Protein AF-A0A7C5FMD1-F1 (afdb_monomer)

Secondary structure (DSSP, 8-state):
-PPPPHHHHHHT--TTS-SS--SHHHHHHHHHHHHTT-GGGHHHHHHHHHHS-HHHHHHHHHHHHHS--S-HHHHHHHHHHHTTTTT--------------------------

Sequence (113 aa):
MTMQSVKDILKNFDPLKDKYISREFQAYGVYLAEKLNDMKHKSLYIKLAKNLPRPILEETLRYVIDSNAKRKGALFMWRLKELKVLSNSKCKTLNANGKTSTNSASPAKSSRI

Radius of gyration: 22.07 Å; Cα contacts (8 Å, |Δi|>4): 64; chains: 1; bounding box: 54×57×50 Å

pLDDT: mean 77.78, std 21.6, range [25.86, 96.44]

Mean predicted aligned error: 13.12 Å

Foldseek 3Di:
DDDDDPVRVVVPDDVVDDPQPPDPLLVVLCVLCVLQVNNVVSVVSSVCSVQDDPVQLVVLSVVLSPDPDPRSVVSSVVVCVVVVVVVDPDDPDPDPDDDDDDDDDDDDDDDDD

Solvent-accessible su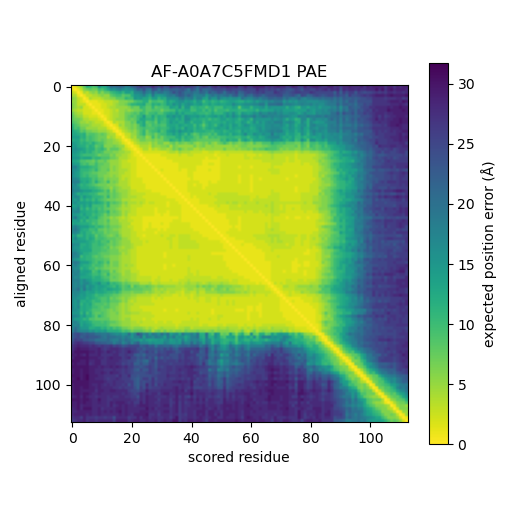rface area (backbone atoms only — not comparable to full-atom values): 7356 Å² total; per-residue (Å²): 136,84,84,80,53,73,70,62,56,56,74,73,61,51,94,89,56,58,94,84,49,87,46,70,38,45,50,50,5,45,51,51,13,57,76,39,72,34,64,92,49,24,71,57,37,24,51,46,42,68,76,45,64,64,69,64,55,50,54,45,46,52,57,42,68,78,42,92,58,93,54,33,52,60,50,40,55,49,52,46,49,72,71,44,69,77,73,60,92,72,80,76,82,79,80,90,72,93,82,90,84,86,88,84,82,90,81,92,88,76,91,78,134

Structure (mmCIF, N/CA/C/O backbone):
data_AF-A0A7C5FMD1-F1
#
_entry.id   AF-A0A7C5FMD1-F1
#
loop_
_atom_site.group_PDB
_atom_site.id
_atom_site.type_symbol
_atom_site.label_atom_id
_atom_site.label_alt_id
_atom_site.label_comp_id
_atom_site.label_asym_id
_atom_site.label_entity_id
_atom_site.label_seq_id
_atom_site.pdbx_PDB_ins_code
_atom_site.Cartn_x
_atom_site.Cartn_y
_atom_site.Cartn_z
_atom_site.occupancy
_atom_site.B_iso_or_equiv
_atom_site.auth_seq_id
_atom_site.auth_comp_id
_atom_site.auth_asym_id
_atom_site.auth_atom_id
_atom_site.pdbx_PDB_model_num
ATOM 1 N N . MET A 1 1 ? -14.345 18.347 29.104 1.00 55.62 1 MET A N 1
ATOM 2 C CA . MET A 1 1 ? -13.943 17.109 28.399 1.00 55.62 1 MET A CA 1
ATOM 3 C C . MET A 1 1 ? -13.984 15.972 29.402 1.00 55.62 1 MET A C 1
ATOM 5 O O . MET A 1 1 ? -13.171 15.962 30.313 1.00 55.62 1 MET A O 1
ATOM 9 N N . THR A 1 2 ? -14.978 15.090 29.314 1.00 68.56 2 THR A N 1
ATOM 10 C CA . THR A 1 2 ? -15.099 13.928 30.202 1.00 68.56 2 THR A CA 1
ATOM 11 C C . THR A 1 2 ? -14.157 12.824 29.726 1.00 68.56 2 THR A C 1
ATOM 13 O O . THR A 1 2 ? -14.158 12.460 28.551 1.00 68.56 2 THR A O 1
ATOM 16 N N . MET A 1 3 ? -13.314 12.322 30.630 1.00 80.06 3 MET A N 1
ATOM 17 C CA . MET A 1 3 ? -12.494 11.138 30.376 1.00 80.06 3 MET A CA 1
ATOM 18 C C . MET A 1 3 ? -13.413 9.927 30.243 1.00 80.06 3 MET A C 1
ATOM 20 O O . MET A 1 3 ? -14.226 9.668 31.128 1.00 80.06 3 MET A O 1
ATOM 24 N N . GLN A 1 4 ? -13.308 9.207 29.129 1.00 81.00 4 GLN A N 1
ATOM 25 C CA . GLN A 1 4 ? -14.051 7.963 28.953 1.00 81.00 4 GLN A CA 1
ATOM 26 C C . GLN A 1 4 ? -13.353 6.824 29.692 1.00 81.00 4 GLN A C 1
ATOM 28 O O . GLN A 1 4 ? -12.123 6.749 29.700 1.00 81.00 4 GLN A O 1
ATOM 33 N N . SER A 1 5 ? -14.132 5.934 30.310 1.00 89.31 5 SER A N 1
ATOM 34 C CA . SER A 1 5 ? -13.577 4.758 30.975 1.00 89.31 5 SER A CA 1
ATOM 35 C C . SER A 1 5 ? -13.228 3.672 29.954 1.00 89.31 5 SER A C 1
ATOM 37 O O . SER A 1 5 ? -13.851 3.561 28.896 1.00 89.31 5 SER A O 1
ATOM 39 N N . VAL A 1 6 ? -12.263 2.810 30.288 1.00 83.81 6 VAL A N 1
ATOM 40 C CA . VAL A 1 6 ? -11.889 1.652 29.450 1.00 83.81 6 VAL A CA 1
ATOM 41 C C . VAL A 1 6 ? -13.101 0.754 29.161 1.00 83.81 6 VAL A C 1
ATOM 43 O O . VAL A 1 6 ? -13.244 0.232 28.058 1.00 83.81 6 VAL A O 1
ATOM 46 N N . LYS A 1 7 ? -14.030 0.636 30.120 1.00 87.06 7 LYS A N 1
ATOM 47 C CA . LYS A 1 7 ? -15.277 -0.128 29.976 1.00 87.06 7 LYS A CA 1
ATOM 48 C C . LYS A 1 7 ? -16.178 0.428 28.868 1.00 87.06 7 LYS A C 1
ATOM 50 O O . LYS A 1 7 ? -16.825 -0.349 28.171 1.00 87.06 7 LYS A O 1
ATOM 55 N N . ASP A 1 8 ? -16.208 1.745 28.689 1.00 86.69 8 ASP A N 1
ATOM 56 C CA . ASP A 1 8 ? -17.044 2.403 27.675 1.00 86.69 8 ASP A CA 1
ATOM 57 C C . ASP A 1 8 ? -16.446 2.282 26.270 1.00 86.69 8 ASP A C 1
ATOM 59 O O . ASP A 1 8 ? -17.176 2.146 25.287 1.00 86.69 8 ASP A O 1
ATOM 63 N N . ILE A 1 9 ? -15.114 2.240 26.178 1.00 82.31 9 ILE A N 1
ATOM 64 C CA . ILE A 1 9 ? -14.391 1.983 24.927 1.00 82.31 9 ILE A CA 1
ATOM 65 C C . ILE A 1 9 ? -14.660 0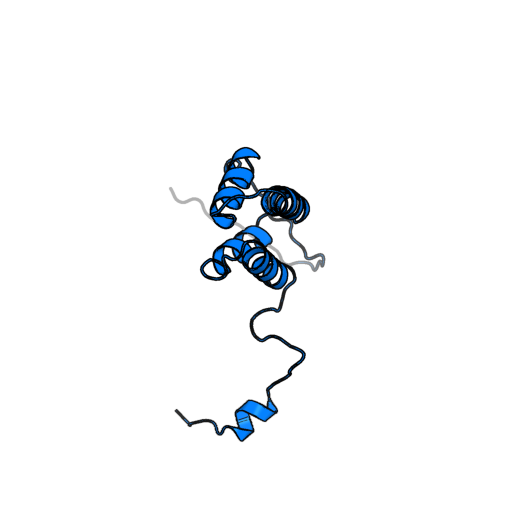.553 24.443 1.00 82.31 9 ILE A C 1
ATOM 67 O O . ILE A 1 9 ? -14.979 0.345 23.274 1.00 82.31 9 ILE A O 1
ATOM 71 N N . LEU A 1 10 ? -14.587 -0.428 25.346 1.00 84.94 10 LEU A N 1
ATOM 72 C CA . LEU A 1 10 ? -14.776 -1.840 25.003 1.00 84.94 10 LEU A CA 1
ATOM 73 C C . LEU A 1 10 ? -16.217 -2.178 24.596 1.00 84.94 10 LEU A C 1
ATOM 75 O O . LEU A 1 10 ? -16.411 -3.047 23.755 1.00 84.94 10 LEU A O 1
ATOM 79 N N . LYS A 1 11 ? -17.227 -1.471 25.119 1.00 85.44 11 LYS A N 1
ATOM 80 C CA . LYS A 1 11 ? -18.633 -1.668 24.710 1.00 85.44 11 LYS A CA 1
ATOM 81 C C . LYS A 1 11 ? -18.886 -1.391 23.228 1.00 85.44 11 LYS A C 1
ATOM 83 O O . LYS A 1 11 ? -19.781 -1.994 22.650 1.00 85.44 11 LYS A O 1
ATOM 88 N N . ASN A 1 12 ? -18.133 -0.466 22.639 1.00 79.00 12 ASN A N 1
ATOM 89 C CA . ASN A 1 12 ? -18.303 -0.047 21.247 1.00 79.00 12 ASN A CA 1
ATOM 90 C C . ASN A 1 12 ? -17.273 -0.693 20.306 1.00 79.00 12 ASN A C 1
ATOM 92 O O . ASN A 1 12 ? -17.235 -0.360 19.121 1.00 79.00 12 ASN A O 1
ATOM 96 N N . PHE A 1 13 ? -16.409 -1.571 20.824 1.00 79.75 13 PHE A N 1
ATOM 97 C CA . PHE A 1 13 ? -15.391 -2.247 20.033 1.00 79.75 13 PHE A CA 1
ATOM 98 C C . PHE A 1 13 ? -15.994 -3.468 19.333 1.00 79.75 13 PHE A C 1
ATOM 100 O O . PHE A 1 13 ? -16.371 -4.442 19.980 1.00 79.75 13 PHE A O 1
ATOM 107 N N . ASP A 1 14 ? -16.074 -3.410 18.006 1.00 80.25 14 ASP A N 1
ATOM 108 C CA . ASP A 1 14 ? -16.474 -4.535 17.164 1.00 80.25 14 ASP A CA 1
ATOM 109 C C . ASP A 1 14 ? -15.205 -5.149 16.541 1.00 80.25 14 ASP A C 1
ATOM 111 O O . ASP A 1 14 ? -14.592 -4.516 15.679 1.00 80.25 14 ASP A O 1
ATOM 115 N N . PRO A 1 15 ? -14.770 -6.352 16.961 1.00 77.25 15 PRO A N 1
ATOM 116 C CA . PRO A 1 15 ? -13.543 -6.971 16.459 1.00 77.25 15 PRO A CA 1
ATOM 117 C C . PRO A 1 15 ? -13.620 -7.345 14.973 1.00 77.25 15 PRO A C 1
ATOM 119 O O . PRO A 1 15 ? -12.588 -7.598 14.356 1.00 77.25 15 PRO A O 1
ATOM 122 N N . LEU A 1 16 ? -14.823 -7.388 14.392 1.00 74.25 16 LEU A N 1
ATOM 123 C CA . LEU A 1 16 ? -15.033 -7.714 12.983 1.00 74.25 16 LEU A CA 1
ATOM 124 C C . LEU A 1 16 ? -14.990 -6.476 12.083 1.00 74.25 16 LEU A C 1
ATOM 126 O O . LEU A 1 16 ? -14.833 -6.611 10.869 1.00 74.25 16 LEU A O 1
ATOM 130 N N . LYS A 1 17 ? -15.135 -5.272 12.648 1.00 73.38 17 LYS A N 1
ATOM 131 C CA . LYS A 1 17 ? -15.152 -4.020 11.889 1.00 73.38 17 LYS A CA 1
ATOM 132 C C . LYS A 1 17 ? -13.916 -3.202 12.190 1.00 73.38 17 LYS A C 1
ATOM 134 O O . LYS A 1 17 ? -13.758 -2.631 13.266 1.00 73.38 17 LYS A O 1
ATOM 139 N N . ASP A 1 18 ? -13.068 -3.068 11.181 1.00 75.06 18 ASP A N 1
ATOM 140 C CA . ASP A 1 18 ? -11.982 -2.108 11.250 1.00 75.06 18 ASP A CA 1
ATOM 141 C C . ASP A 1 18 ? -12.548 -0.680 11.158 1.00 75.06 18 ASP A C 1
ATOM 143 O O . ASP A 1 18 ? -13.309 -0.330 10.251 1.00 75.06 18 ASP A O 1
ATOM 147 N N . LYS A 1 19 ? -12.146 0.170 12.105 1.00 76.06 19 LYS A N 1
ATOM 148 C CA . LYS A 1 19 ? -12.521 1.585 12.161 1.00 76.06 19 LYS A CA 1
ATOM 149 C C . LYS A 1 19 ? -12.087 2.362 10.912 1.00 76.06 19 LYS A C 1
ATOM 151 O O . LYS A 1 19 ? -12.742 3.339 10.553 1.00 76.06 19 LYS A O 1
ATOM 156 N N . TYR A 1 20 ? -10.975 1.983 10.279 1.00 74.31 20 TYR A N 1
ATOM 157 C CA . TYR A 1 20 ? -10.362 2.749 9.188 1.00 74.31 20 TYR A CA 1
ATOM 158 C C . TYR A 1 20 ? -10.490 2.090 7.811 1.00 74.31 20 TYR A C 1
ATOM 160 O O . TYR A 1 20 ? -10.291 2.768 6.797 1.00 74.31 20 TYR A O 1
ATOM 168 N N . ILE A 1 21 ? -10.844 0.804 7.758 1.00 81.94 21 ILE A N 1
ATOM 169 C CA . ILE A 1 21 ? -11.060 0.057 6.515 1.00 81.94 21 ILE A CA 1
ATOM 170 C C . ILE A 1 21 ? -12.561 -0.170 6.342 1.00 81.94 21 ILE A C 1
ATOM 172 O O . ILE A 1 21 ? -13.124 -1.156 6.801 1.00 81.94 21 ILE A O 1
ATOM 176 N N . SER A 1 22 ? -13.222 0.768 5.664 1.00 86.19 22 SER A N 1
ATOM 177 C CA . SER A 1 22 ? -14.659 0.681 5.363 1.00 86.19 22 SER A CA 1
ATOM 178 C C . SER A 1 22 ? -14.940 0.377 3.891 1.00 86.19 22 SER A C 1
ATOM 180 O O . SER A 1 22 ? -16.083 0.129 3.518 1.00 86.19 22 SER A O 1
ATOM 182 N N . ARG A 1 23 ? -13.926 0.468 3.023 1.00 89.88 23 ARG A N 1
ATOM 183 C CA . ARG A 1 23 ? -14.050 0.323 1.569 1.00 89.88 23 ARG A CA 1
ATOM 184 C C . ARG A 1 23 ? -12.977 -0.609 1.018 1.00 89.88 23 ARG A C 1
ATOM 186 O O . ARG A 1 23 ? -11.825 -0.547 1.442 1.00 89.88 23 ARG A O 1
ATOM 193 N N . GLU A 1 24 ? -13.329 -1.350 -0.028 1.00 91.50 24 GLU A N 1
ATOM 194 C CA . GLU A 1 24 ? -12.444 -2.303 -0.719 1.00 91.50 24 GLU A CA 1
ATOM 195 C C . GLU A 1 24 ? -11.091 -1.705 -1.132 1.00 91.50 24 GLU A C 1
ATOM 197 O O . GLU A 1 24 ? -10.041 -2.303 -0.908 1.00 91.50 24 GLU A O 1
ATOM 202 N N . PHE A 1 25 ? -11.070 -0.484 -1.682 1.00 93.31 25 PHE A N 1
ATOM 203 C CA . PHE A 1 25 ? -9.808 0.147 -2.093 1.00 93.31 25 PHE A CA 1
ATOM 204 C C . PHE A 1 25 ? -8.897 0.510 -0.909 1.00 93.31 25 PHE A C 1
ATOM 206 O O . PHE A 1 25 ? -7.686 0.626 -1.087 1.00 93.31 25 PHE A O 1
ATOM 213 N N . GLN A 1 26 ? -9.450 0.702 0.296 1.00 94.12 26 GLN A N 1
ATOM 214 C CA . GLN A 1 26 ? -8.653 0.944 1.502 1.00 94.12 26 GLN A CA 1
ATOM 215 C C . GLN A 1 26 ? -7.970 -0.350 1.935 1.00 94.12 26 GLN A C 1
ATOM 217 O O . GLN A 1 26 ? -6.755 -0.348 2.120 1.00 94.12 26 GLN A O 1
ATOM 222 N N . ALA A 1 27 ? -8.730 -1.450 2.001 1.00 94.38 27 ALA A N 1
ATOM 223 C CA . ALA A 1 27 ? -8.200 -2.779 2.298 1.00 94.38 27 ALA A CA 1
ATOM 224 C C . ALA A 1 27 ? -7.114 -3.165 1.286 1.00 94.38 27 ALA A C 1
ATOM 226 O O . ALA A 1 27 ? -6.010 -3.560 1.656 1.00 94.38 27 ALA A O 1
ATOM 227 N N . TYR A 1 28 ? -7.388 -2.951 -0.003 1.00 95.88 28 TYR A N 1
ATOM 228 C CA . TYR A 1 28 ? -6.440 -3.262 -1.065 1.00 95.88 28 TYR A CA 1
ATOM 229 C C . TYR A 1 28 ? -5.185 -2.382 -1.031 1.00 95.88 28 TYR A C 1
ATOM 231 O O . TYR A 1 28 ? -4.084 -2.870 -1.263 1.00 95.88 28 TYR A O 1
ATOM 239 N N . GLY A 1 29 ? -5.311 -1.096 -0.699 1.00 95.62 29 GLY A N 1
ATOM 240 C CA . GLY A 1 29 ? -4.151 -0.223 -0.523 1.00 95.62 29 GLY A CA 1
ATOM 241 C C . GLY A 1 29 ? -3.240 -0.657 0.629 1.00 95.62 29 GLY A C 1
ATOM 242 O O . GLY A 1 29 ? -2.019 -0.581 0.496 1.00 95.62 29 GLY A O 1
ATOM 243 N N . VAL A 1 30 ? -3.815 -1.144 1.735 1.00 95.69 30 VAL A N 1
ATOM 244 C CA . VAL A 1 30 ? -3.048 -1.732 2.848 1.00 95.69 30 VAL A CA 1
ATOM 245 C C . VAL A 1 30 ? -2.378 -3.031 2.404 1.00 95.69 30 VAL A C 1
ATOM 247 O O . VAL A 1 30 ? -1.172 -3.173 2.580 1.00 95.69 30 VAL A O 1
ATOM 250 N N . TYR A 1 31 ? -3.111 -3.910 1.721 1.00 95.88 31 TYR A N 1
ATOM 251 C CA . TYR A 1 31 ? -2.570 -5.146 1.155 1.00 95.88 31 TYR A CA 1
ATOM 252 C C . TYR A 1 31 ? -1.368 -4.900 0.226 1.00 95.88 31 TYR A C 1
ATOM 254 O O . TYR A 1 31 ? -0.348 -5.581 0.332 1.00 95.88 31 TYR A O 1
ATOM 262 N N . LEU A 1 32 ? -1.441 -3.896 -0.656 1.00 96.44 32 LEU A N 1
ATOM 263 C CA . LEU A 1 32 ? -0.316 -3.509 -1.515 1.00 96.44 32 LEU A CA 1
ATOM 264 C C . LEU A 1 32 ? 0.907 -3.091 -0.691 1.00 96.44 32 LEU A C 1
ATOM 266 O O . LEU A 1 32 ? 2.023 -3.519 -0.983 1.00 96.44 32 LEU A O 1
ATOM 270 N N . ALA A 1 33 ? 0.700 -2.282 0.348 1.00 96.31 33 ALA A N 1
ATOM 271 C CA . ALA A 1 33 ? 1.775 -1.828 1.222 1.00 96.31 33 ALA A CA 1
ATOM 272 C C . ALA A 1 33 ? 2.444 -2.997 1.964 1.00 96.31 33 ALA A C 1
ATOM 274 O O . ALA A 1 33 ? 3.670 -3.038 2.057 1.00 96.31 33 ALA A O 1
ATOM 275 N N . GLU A 1 34 ? 1.663 -3.974 2.427 1.00 95.50 34 GLU A N 1
ATOM 276 C CA . GLU A 1 34 ? 2.171 -5.190 3.070 1.00 95.50 34 GLU A CA 1
ATOM 277 C C . GLU A 1 34 ? 2.991 -6.038 2.095 1.00 95.50 34 GLU A C 1
ATOM 279 O O . GLU A 1 34 ? 4.123 -6.415 2.397 1.00 95.50 34 GLU A O 1
ATOM 284 N N . LYS A 1 35 ? 2.471 -6.293 0.887 1.00 95.56 35 LYS A N 1
ATOM 285 C CA . LYS A 1 35 ? 3.165 -7.105 -0.126 1.00 95.56 35 LYS A CA 1
ATOM 286 C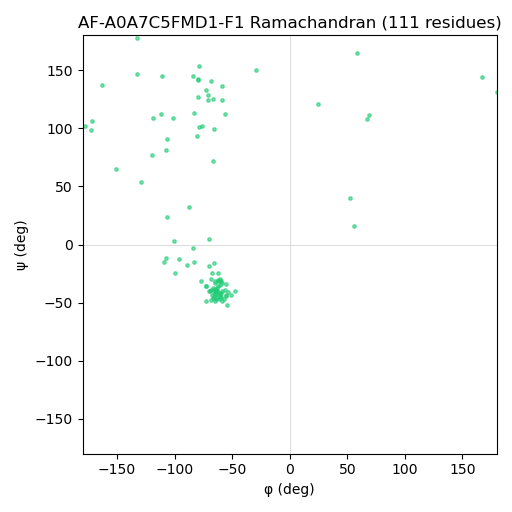 C . LYS A 1 35 ? 4.460 -6.475 -0.625 1.00 95.56 35 LYS A C 1
ATOM 288 O O . LYS A 1 35 ? 5.417 -7.189 -0.922 1.00 95.56 35 LYS A O 1
ATOM 293 N N . LEU A 1 36 ? 4.506 -5.149 -0.698 1.00 94.75 36 LEU A N 1
ATOM 294 C CA . LEU A 1 36 ? 5.702 -4.398 -1.078 1.00 94.75 36 LEU A CA 1
ATOM 295 C C . LEU A 1 36 ? 6.651 -4.149 0.103 1.00 94.75 36 LEU A C 1
ATOM 297 O O . LEU A 1 36 ? 7.730 -3.589 -0.104 1.00 94.75 36 LEU A O 1
ATOM 301 N N . ASN A 1 37 ? 6.269 -4.579 1.311 1.00 94.44 37 ASN A N 1
ATOM 302 C CA . ASN A 1 37 ? 6.962 -4.321 2.570 1.00 94.44 37 ASN A CA 1
ATOM 303 C C . ASN A 1 37 ? 7.237 -2.818 2.798 1.00 94.44 37 ASN A C 1
ATOM 305 O O . ASN A 1 37 ? 8.312 -2.418 3.242 1.00 94.44 37 ASN A O 1
ATOM 309 N N . ASP A 1 38 ? 6.261 -1.975 2.449 1.00 94.56 38 ASP A N 1
ATOM 310 C CA . ASP A 1 38 ? 6.335 -0.512 2.477 1.00 94.56 38 ASP A CA 1
ATOM 311 C C . ASP A 1 38 ? 5.138 0.104 3.222 1.00 94.56 38 ASP A C 1
ATOM 313 O O . ASP A 1 38 ? 4.408 0.975 2.738 1.00 94.56 38 ASP A O 1
ATOM 317 N N . MET A 1 39 ? 4.938 -0.356 4.459 1.00 94.50 39 MET A N 1
ATOM 318 C CA . MET A 1 39 ? 3.841 0.094 5.324 1.00 94.50 39 MET A CA 1
ATOM 319 C C . MET A 1 39 ? 3.910 1.585 5.669 1.00 94.50 39 MET A C 1
ATOM 321 O O . MET A 1 39 ? 2.876 2.212 5.924 1.00 94.50 39 MET A O 1
ATOM 325 N N . LYS A 1 40 ? 5.110 2.180 5.619 1.00 94.81 40 LYS A N 1
AT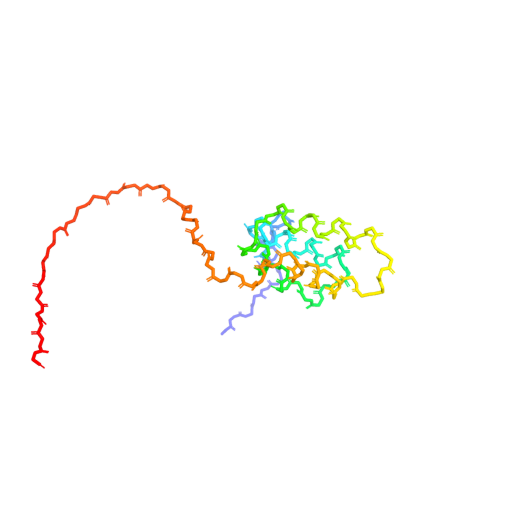OM 326 C CA . LYS A 1 40 ? 5.324 3.616 5.842 1.00 94.81 40 LYS A CA 1
ATOM 327 C C . LYS A 1 40 ? 4.528 4.470 4.851 1.00 94.81 40 LYS A C 1
ATOM 329 O O . LYS A 1 40 ? 4.040 5.534 5.227 1.00 94.81 40 LYS A O 1
ATOM 334 N N . HIS A 1 41 ? 4.342 3.994 3.619 1.00 95.56 41 HIS A N 1
ATOM 335 C CA . HIS A 1 41 ? 3.636 4.719 2.563 1.00 95.56 41 HIS A CA 1
ATOM 336 C C . HIS A 1 41 ? 2.239 4.152 2.258 1.00 95.56 41 HIS A C 1
ATOM 338 O O . HIS A 1 41 ? 1.697 4.417 1.188 1.00 95.56 41 HIS A O 1
ATOM 344 N N . LYS A 1 42 ? 1.587 3.442 3.193 1.00 94.38 42 LYS A N 1
ATOM 345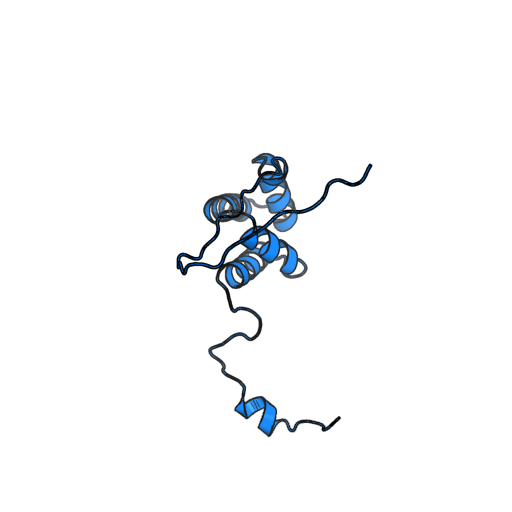 C CA . LYS A 1 42 ? 0.230 2.878 2.998 1.00 94.38 42 LYS A CA 1
ATOM 346 C C . LYS A 1 42 ? -0.792 3.869 2.421 1.00 94.38 42 LYS A C 1
ATOM 348 O O . LYS A 1 42 ? -1.555 3.527 1.523 1.00 94.38 42 LYS A O 1
ATOM 353 N N . SER A 1 43 ? -0.762 5.128 2.864 1.00 94.50 43 SER A N 1
ATOM 354 C CA . SER A 1 43 ? -1.667 6.181 2.380 1.00 94.50 43 SER A CA 1
ATOM 355 C C . SER A 1 43 ? -1.501 6.474 0.885 1.00 94.50 43 SER A C 1
ATOM 357 O O . SER A 1 43 ? -2.471 6.824 0.211 1.00 94.50 43 SER A O 1
ATOM 359 N N . LEU A 1 44 ? -0.285 6.323 0.352 1.00 95.25 44 LEU A N 1
ATOM 360 C CA . LEU A 1 44 ? -0.002 6.465 -1.074 1.00 95.25 44 LEU A CA 1
ATOM 361 C C . LEU A 1 44 ? -0.648 5.323 -1.864 1.00 95.25 44 LEU A C 1
ATOM 363 O O . LEU A 1 44 ? -1.358 5.585 -2.831 1.00 95.25 44 LEU A O 1
ATOM 367 N N . TYR A 1 45 ? -0.479 4.080 -1.414 1.00 95.88 45 TYR A N 1
ATOM 368 C CA . TYR A 1 45 ? -1.068 2.909 -2.067 1.00 95.88 45 TYR A CA 1
ATOM 369 C C . TYR A 1 45 ? -2.600 2.915 -2.014 1.00 95.88 45 TYR A C 1
ATOM 371 O O . TYR A 1 45 ? -3.244 2.625 -3.018 1.00 95.88 45 TYR A O 1
ATOM 379 N N . ILE A 1 46 ? -3.202 3.356 -0.904 1.00 94.69 46 ILE A N 1
ATOM 380 C CA . ILE A 1 46 ? -4.658 3.568 -0.807 1.00 94.69 46 ILE A CA 1
ATOM 381 C C . ILE A 1 46 ? -5.132 4.612 -1.827 1.00 94.69 46 ILE A C 1
ATOM 383 O O . ILE A 1 46 ? -6.163 4.431 -2.475 1.00 94.69 46 ILE A O 1
ATOM 387 N N . LYS A 1 47 ? -4.380 5.705 -2.009 1.00 94.44 47 LYS A N 1
ATOM 388 C CA . LYS A 1 47 ? -4.707 6.734 -3.007 1.00 94.44 47 LYS A CA 1
ATOM 389 C C . LYS A 1 47 ? -4.618 6.184 -4.434 1.00 94.44 47 LYS A C 1
ATOM 391 O O . LYS A 1 47 ? -5.485 6.491 -5.248 1.00 94.44 47 LYS A O 1
ATOM 396 N N . LEU A 1 48 ? -3.614 5.359 -4.727 1.00 93.56 48 LEU A N 1
ATOM 397 C CA . LEU A 1 48 ? -3.487 4.682 -6.019 1.00 93.56 48 LEU A CA 1
ATOM 398 C C . LEU A 1 48 ? -4.652 3.716 -6.257 1.00 93.56 48 LEU A C 1
ATOM 400 O O . LEU A 1 48 ? -5.289 3.806 -7.298 1.00 93.56 48 LEU A O 1
ATOM 404 N N . ALA A 1 49 ? -5.001 2.884 -5.274 1.00 94.69 49 ALA A N 1
ATOM 405 C CA . ALA A 1 49 ? -6.140 1.965 -5.341 1.00 94.69 49 ALA A CA 1
ATOM 406 C C . ALA A 1 49 ? -7.488 2.674 -5.534 1.00 94.69 49 ALA A C 1
ATOM 408 O O . ALA A 1 49 ? -8.400 2.118 -6.140 1.00 94.69 49 ALA A O 1
ATOM 409 N N . LYS A 1 50 ? -7.625 3.906 -5.034 1.00 92.44 50 LYS A N 1
ATOM 410 C CA . LYS A 1 50 ? -8.821 4.727 -5.247 1.00 92.44 50 LYS A CA 1
ATOM 411 C C . LYS A 1 50 ? -8.921 5.270 -6.678 1.00 92.44 50 LYS A C 1
ATOM 413 O O . LYS A 1 50 ? -10.026 5.424 -7.187 1.00 92.44 50 LYS A O 1
ATOM 418 N N . ASN A 1 51 ? -7.789 5.613 -7.290 1.00 92.38 51 ASN A N 1
ATOM 419 C CA . ASN A 1 51 ? -7.749 6.343 -8.560 1.00 92.38 51 ASN A CA 1
ATOM 420 C C . ASN A 1 51 ? -7.503 5.444 -9.779 1.00 92.38 51 ASN A C 1
ATOM 422 O O . ASN A 1 51 ? -7.842 5.836 -10.894 1.00 92.38 51 ASN A O 1
ATOM 426 N N . LEU A 1 52 ? -6.880 4.282 -9.579 1.00 90.56 52 LEU A N 1
ATOM 427 C CA . LEU A 1 52 ? -6.471 3.366 -10.636 1.00 90.56 52 LEU A CA 1
ATOM 428 C C . LEU A 1 52 ? -7.304 2.084 -10.603 1.00 90.56 52 LEU A C 1
ATOM 430 O O . LEU A 1 52 ? -7.652 1.600 -9.524 1.00 90.56 52 LEU A O 1
ATOM 434 N N . PRO A 1 53 ? -7.610 1.501 -11.774 1.00 91.88 53 PRO A N 1
ATOM 435 C CA . PRO A 1 53 ? -8.345 0.252 -11.836 1.00 91.88 53 PRO A CA 1
ATOM 436 C C . PRO A 1 53 ? -7.487 -0.896 -11.288 1.00 91.88 53 PRO A C 1
ATOM 438 O O . PRO A 1 53 ? -6.284 -0.990 -11.546 1.00 91.88 53 PRO A O 1
ATOM 441 N N . ARG A 1 54 ? -8.136 -1.800 -10.5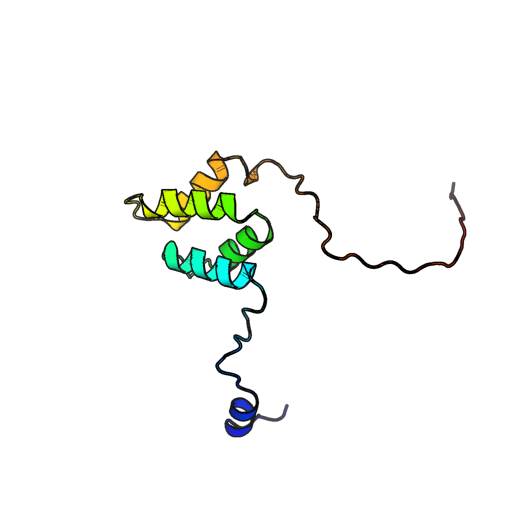50 1.00 90.56 54 ARG A N 1
ATOM 442 C CA . ARG A 1 54 ? -7.487 -2.925 -9.862 1.00 90.56 54 ARG A CA 1
ATOM 443 C C . ARG A 1 54 ? -6.606 -3.809 -10.759 1.00 90.56 54 ARG A C 1
ATOM 445 O O . ARG A 1 54 ? -5.517 -4.139 -10.302 1.00 90.56 54 ARG A O 1
ATOM 452 N N . PRO A 1 55 ? -6.989 -4.150 -12.008 1.00 92.94 55 PRO A N 1
ATOM 453 C CA . PRO A 1 55 ? -6.161 -4.998 -12.868 1.00 92.94 55 PRO A CA 1
ATOM 454 C C . PRO A 1 55 ? -4.747 -4.453 -13.095 1.00 92.94 55 PRO A C 1
ATOM 456 O O . PRO A 1 55 ? -3.788 -5.211 -13.030 1.00 92.94 55 PRO A O 1
ATOM 459 N N . ILE A 1 56 ? -4.605 -3.133 -13.262 1.00 92.31 56 ILE A N 1
ATOM 460 C CA . ILE A 1 56 ? -3.301 -2.486 -13.487 1.00 92.31 56 ILE A CA 1
ATOM 461 C C . ILE A 1 56 ? -2.406 -2.619 -12.250 1.00 92.31 56 ILE A C 1
ATOM 463 O O . ILE A 1 56 ? -1.206 -2.884 -12.355 1.00 92.31 56 ILE A O 1
ATOM 467 N N . LEU A 1 57 ? -2.986 -2.423 -11.064 1.00 94.56 57 LEU A N 1
ATOM 468 C CA . LEU A 1 57 ? -2.260 -2.535 -9.801 1.00 94.56 57 LEU A CA 1
ATOM 469 C C . LEU A 1 57 ? -1.848 -3.983 -9.526 1.00 94.56 57 LEU A C 1
ATOM 471 O O . LEU A 1 57 ? -0.727 -4.207 -9.081 1.00 94.56 57 LEU A O 1
ATOM 475 N N . GLU A 1 58 ? -2.716 -4.944 -9.836 1.00 94.94 58 GLU A N 1
ATOM 476 C CA . GLU A 1 58 ? -2.455 -6.372 -9.647 1.00 94.94 58 GLU A CA 1
ATOM 477 C C . GLU A 1 58 ? -1.360 -6.883 -10.591 1.00 94.94 58 GLU A C 1
ATOM 479 O O . GLU A 1 58 ? -0.445 -7.581 -10.159 1.00 94.94 58 GLU A O 1
ATOM 484 N N . GLU A 1 59 ? -1.402 -6.484 -11.864 1.00 94.25 59 GLU A N 1
ATOM 485 C CA . GLU A 1 59 ? -0.359 -6.801 -12.844 1.00 94.25 59 GLU A CA 1
ATOM 486 C C . GLU A 1 59 ? 0.995 -6.226 -12.409 1.00 94.25 59 GLU A C 1
ATOM 488 O O . GLU A 1 59 ? 2.016 -6.917 -12.405 1.00 94.25 59 GLU A O 1
ATOM 493 N N . THR A 1 60 ? 0.994 -4.968 -11.961 1.00 95.06 60 THR A N 1
ATOM 494 C CA . THR A 1 60 ? 2.206 -4.316 -11.459 1.00 95.06 60 THR A CA 1
ATOM 495 C C . THR A 1 60 ? 2.731 -5.007 -10.203 1.00 95.06 60 THR A C 1
ATOM 497 O O . THR A 1 60 ? 3.936 -5.219 -10.067 1.00 95.06 60 THR A O 1
ATOM 500 N N . LEU A 1 61 ? 1.840 -5.376 -9.282 1.00 95.75 61 LEU A N 1
ATOM 501 C CA . LEU A 1 61 ? 2.203 -6.084 -8.063 1.00 95.75 61 LEU A CA 1
ATOM 502 C C . LEU A 1 61 ? 2.838 -7.438 -8.383 1.00 95.75 61 LEU A C 1
ATOM 504 O O . LEU A 1 61 ? 3.893 -7.743 -7.831 1.00 95.75 61 LEU A O 1
ATOM 508 N N . ARG A 1 62 ? 2.234 -8.217 -9.288 1.00 95.69 62 ARG A N 1
ATOM 509 C CA . ARG A 1 62 ? 2.759 -9.515 -9.733 1.00 95.69 62 ARG A CA 1
ATOM 510 C C . ARG A 1 62 ? 4.194 -9.373 -10.237 1.00 95.69 62 ARG A C 1
ATOM 512 O O . ARG A 1 62 ? 5.086 -10.028 -9.711 1.00 95.69 62 ARG A O 1
ATOM 519 N N . TYR A 1 63 ? 4.421 -8.427 -11.149 1.00 95.12 63 TYR A N 1
ATOM 520 C CA . TYR A 1 63 ? 5.749 -8.133 -11.689 1.00 95.12 63 TYR A CA 1
ATOM 521 C C . TYR A 1 63 ? 6.779 -7.802 -10.595 1.00 95.12 63 TYR A C 1
ATOM 523 O O . TYR A 1 63 ? 7.913 -8.276 -10.619 1.00 95.12 63 TYR A O 1
ATOM 531 N N . VAL A 1 64 ? 6.393 -6.991 -9.605 1.00 95.31 64 VAL A N 1
ATOM 532 C CA . VAL A 1 64 ? 7.299 -6.585 -8.521 1.00 95.31 64 VAL A CA 1
ATOM 533 C C . VAL A 1 64 ? 7.566 -7.722 -7.536 1.00 95.31 64 VAL A C 1
ATOM 535 O O . VAL A 1 64 ? 8.680 -7.820 -7.020 1.00 95.31 64 VAL A O 1
ATOM 538 N N . ILE A 1 65 ? 6.580 -8.574 -7.254 1.00 93.81 65 ILE A N 1
ATOM 539 C CA . ILE A 1 65 ? 6.750 -9.728 -6.362 1.00 93.81 65 ILE A CA 1
ATOM 540 C C . ILE A 1 65 ? 7.744 -10.723 -6.955 1.00 93.81 65 ILE A C 1
ATOM 542 O O . ILE A 1 65 ? 8.617 -11.185 -6.219 1.00 93.81 65 ILE A O 1
ATOM 546 N N . ASP A 1 66 ? 7.643 -10.981 -8.258 1.00 94.38 66 ASP A N 1
ATOM 547 C CA . ASP A 1 66 ? 8.534 -11.893 -8.981 1.00 94.38 66 ASP A CA 1
ATOM 548 C C . ASP A 1 66 ? 9.959 -11.319 -9.119 1.00 94.38 66 ASP A C 1
ATOM 550 O O . ASP A 1 66 ? 10.927 -12.048 -9.331 1.00 94.38 66 ASP A O 1
ATOM 554 N N . SER A 1 67 ? 10.123 -10.004 -8.942 1.00 93.75 67 SER A N 1
ATOM 555 C CA . SER A 1 67 ? 11.430 -9.349 -8.954 1.00 93.75 67 SER A CA 1
ATOM 556 C C . SER A 1 67 ? 12.194 -9.507 -7.627 1.00 93.75 67 SER A C 1
ATOM 558 O O . SER A 1 67 ? 11.648 -9.351 -6.530 1.00 93.75 67 SER A O 1
ATOM 560 N N . ASN A 1 68 ? 13.516 -9.688 -7.711 1.00 92.00 68 ASN A N 1
ATOM 561 C CA . ASN A 1 68 ? 14.411 -9.727 -6.544 1.00 92.00 68 ASN A CA 1
ATOM 562 C C . ASN A 1 68 ? 14.918 -8.325 -6.124 1.00 92.00 68 ASN A C 1
ATOM 564 O O . ASN A 1 68 ? 16.056 -8.138 -5.690 1.00 92.00 68 ASN A O 1
ATOM 568 N N . ALA A 1 69 ? 14.104 -7.285 -6.319 1.00 92.25 69 ALA A N 1
ATOM 569 C CA . ALA A 1 69 ? 14.515 -5.918 -6.026 1.00 92.25 69 ALA A CA 1
ATOM 570 C C . ALA A 1 69 ? 14.573 -5.651 -4.512 1.00 92.25 69 ALA A C 1
ATOM 572 O O . ALA A 1 69 ? 13.610 -5.893 -3.786 1.00 92.25 69 ALA A O 1
ATOM 573 N N . LYS A 1 70 ? 15.665 -5.026 -4.046 1.00 89.94 70 LYS A N 1
ATOM 574 C CA . LYS A 1 70 ? 15.813 -4.586 -2.641 1.00 89.94 70 LYS A CA 1
ATOM 575 C C . LYS A 1 70 ? 14.765 -3.544 -2.226 1.00 89.94 70 LYS A C 1
ATOM 577 O O . LYS A 1 70 ? 14.387 -3.476 -1.064 1.00 89.94 70 LYS A O 1
ATOM 582 N N . ARG A 1 71 ? 14.304 -2.709 -3.167 1.00 93.50 71 ARG A N 1
ATOM 583 C CA . ARG A 1 71 ? 13.319 -1.635 -2.935 1.00 93.50 71 ARG A CA 1
ATOM 584 C C . ARG A 1 71 ? 12.063 -1.859 -3.776 1.00 93.50 71 ARG A C 1
ATOM 586 O O . ARG A 1 71 ? 11.872 -1.198 -4.797 1.00 93.50 71 ARG A O 1
ATOM 593 N N . LYS A 1 72 ? 11.207 -2.783 -3.338 1.00 93.69 72 LYS A N 1
ATOM 594 C CA . LYS A 1 72 ? 9.980 -3.174 -4.055 1.00 93.69 72 LYS A CA 1
ATOM 595 C C . LYS A 1 72 ? 9.002 -2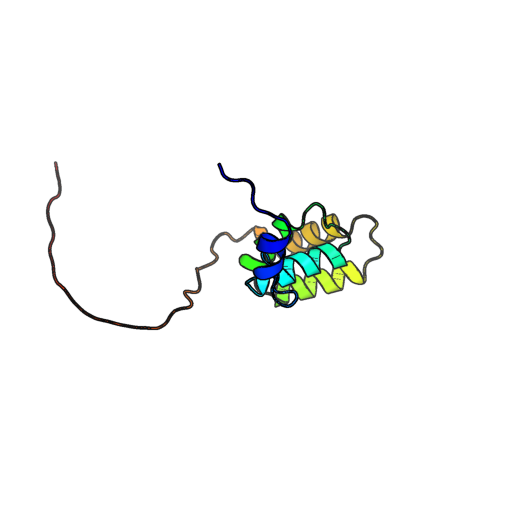.012 -4.256 1.00 93.69 72 LYS A C 1
ATOM 597 O O . LYS A 1 72 ? 8.527 -1.819 -5.368 1.00 93.69 72 LYS A O 1
ATOM 602 N N . GLY A 1 73 ? 8.791 -1.169 -3.241 1.00 94.44 73 GLY A N 1
ATOM 603 C CA . GLY A 1 73 ? 7.934 0.021 -3.371 1.00 94.44 73 GLY A CA 1
ATOM 604 C C . GLY A 1 73 ? 8.397 1.003 -4.460 1.00 94.44 73 GLY A C 1
ATOM 605 O O . GLY A 1 73 ? 7.592 1.504 -5.241 1.00 94.44 73 GLY A O 1
ATOM 606 N N . ALA A 1 74 ? 9.710 1.220 -4.592 1.00 94.00 74 ALA A N 1
ATOM 607 C CA . ALA A 1 74 ? 10.255 2.083 -5.643 1.00 94.00 74 ALA A CA 1
ATOM 608 C C . ALA A 1 74 ? 10.091 1.465 -7.042 1.00 94.00 74 ALA A C 1
ATOM 610 O O . ALA A 1 74 ? 9.739 2.172 -7.987 1.00 94.00 74 ALA A O 1
ATOM 611 N N . LEU A 1 75 ? 10.301 0.149 -7.169 1.00 95.12 75 LEU A N 1
ATOM 612 C CA . LEU A 1 75 ? 10.084 -0.568 -8.427 1.00 95.12 75 LEU A CA 1
ATOM 613 C C . LEU A 1 75 ? 8.611 -0.532 -8.851 1.00 95.12 75 LEU A C 1
ATOM 615 O O . LEU A 1 75 ? 8.318 -0.328 -10.025 1.00 95.12 75 LEU A O 1
ATOM 619 N N . PHE A 1 76 ? 7.692 -0.656 -7.893 1.00 95.44 76 PHE A N 1
ATOM 620 C CA . PHE A 1 76 ? 6.256 -0.543 -8.131 1.00 95.44 76 PHE A CA 1
ATOM 621 C C . PHE A 1 76 ? 5.885 0.821 -8.722 1.00 95.44 76 PHE A C 1
ATOM 623 O O . PHE A 1 76 ? 5.220 0.894 -9.754 1.00 95.44 76 PHE A O 1
ATOM 630 N N . MET A 1 77 ? 6.383 1.909 -8.128 1.00 93.88 77 MET A N 1
ATOM 631 C CA . MET A 1 77 ? 6.157 3.263 -8.648 1.00 93.88 77 MET A CA 1
ATOM 632 C C . MET A 1 77 ? 6.764 3.460 -10.039 1.00 93.88 77 MET A C 1
ATOM 634 O O . MET A 1 77 ? 6.151 4.086 -10.904 1.00 93.88 77 MET A O 1
ATOM 638 N N . TRP A 1 78 ? 7.961 2.918 -10.268 1.00 93.88 78 TRP A N 1
ATOM 639 C CA . TRP A 1 78 ? 8.618 2.970 -11.571 1.00 93.88 78 TRP A CA 1
ATOM 640 C C . TRP A 1 78 ? 7.811 2.229 -12.645 1.00 93.88 78 TRP A C 1
ATOM 642 O O . TRP A 1 78 ? 7.562 2.792 -13.710 1.00 93.88 78 TRP A O 1
ATOM 652 N N . ARG A 1 79 ? 7.315 1.024 -12.346 1.00 92.31 79 ARG A N 1
ATOM 653 C CA . ARG A 1 79 ? 6.518 0.225 -13.286 1.00 92.31 79 ARG A CA 1
ATOM 654 C C . ARG A 1 79 ? 5.174 0.887 -13.607 1.00 92.31 79 ARG A C 1
ATOM 656 O O . ARG A 1 79 ? 4.787 0.945 -14.769 1.00 92.31 79 ARG A O 1
ATOM 663 N N . LEU A 1 80 ? 4.506 1.493 -12.620 1.00 91.81 80 LEU A N 1
ATOM 664 C CA . LEU A 1 80 ? 3.301 2.301 -12.867 1.00 91.81 80 LEU A CA 1
ATOM 665 C C . LEU A 1 80 ? 3.565 3.499 -13.793 1.00 91.81 80 LEU A C 1
ATOM 667 O O . LEU A 1 80 ? 2.700 3.879 -14.586 1.00 91.81 80 LEU A O 1
ATOM 671 N N . LYS A 1 81 ? 4.753 4.109 -13.698 1.00 89.00 81 LYS A N 1
ATOM 672 C CA . LYS A 1 81 ? 5.167 5.201 -14.587 1.00 89.00 81 LYS A CA 1
ATOM 673 C C . LYS A 1 81 ? 5.423 4.702 -16.010 1.00 89.00 81 LYS A C 1
ATOM 675 O O . LYS A 1 81 ? 5.037 5.385 -16.956 1.00 89.00 81 LYS A O 1
ATOM 680 N N . GLU A 1 82 ? 6.032 3.529 -16.158 1.00 87.31 82 GLU A N 1
ATOM 681 C CA . GLU A 1 82 ? 6.312 2.898 -17.454 1.00 87.31 82 GLU A CA 1
ATOM 682 C C . GLU A 1 82 ? 5.030 2.641 -18.258 1.00 87.31 82 GLU A C 1
ATOM 684 O O . GLU A 1 82 ? 4.960 2.968 -19.441 1.00 87.31 82 GLU A O 1
ATOM 689 N N . LEU A 1 83 ? 3.969 2.184 -17.589 1.00 80.44 83 LEU A N 1
ATOM 690 C CA . LEU A 1 83 ? 2.655 1.956 -18.197 1.00 80.44 83 LEU A CA 1
ATOM 691 C C . LEU A 1 83 ? 1.915 3.258 -18.586 1.00 80.44 83 LEU A C 1
ATOM 693 O O . LEU A 1 83 ? 0.761 3.204 -19.006 1.00 80.44 83 LEU A O 1
ATOM 697 N N . LYS A 1 84 ? 2.538 4.441 -18.433 1.00 67.62 84 LYS A N 1
ATOM 698 C CA . LYS A 1 84 ? 1.959 5.779 -18.704 1.00 67.62 84 LYS A CA 1
ATOM 699 C C . LYS A 1 84 ? 0.656 6.075 -17.950 1.00 67.62 84 LYS A C 1
ATOM 701 O O . LYS A 1 84 ? -0.039 7.051 -18.240 1.00 67.62 84 LYS A O 1
ATOM 706 N N . VAL A 1 85 ? 0.357 5.287 -16.922 1.00 63.59 85 VAL A N 1
ATOM 707 C CA . VAL A 1 85 ? -0.852 5.406 -16.100 1.00 63.59 85 VAL A CA 1
ATOM 708 C C . VAL A 1 85 ? -0.859 6.726 -15.321 1.00 63.59 85 VAL A C 1
ATOM 710 O O . VAL A 1 85 ? -1.906 7.328 -15.111 1.00 63.59 85 VAL A O 1
ATOM 713 N N . LEU A 1 86 ? 0.325 7.226 -14.957 1.00 57.22 86 LEU A N 1
ATOM 714 C CA . LEU A 1 86 ? 0.504 8.506 -14.267 1.00 57.22 86 LEU A CA 1
ATOM 715 C C . LEU A 1 86 ? 0.518 9.727 -15.209 1.00 57.22 86 LEU A C 1
ATOM 717 O O . LEU A 1 86 ? 0.393 10.847 -14.723 1.00 57.22 86 LEU A O 1
ATOM 721 N N . SER A 1 87 ? 0.685 9.546 -16.528 1.00 50.94 87 SER A N 1
ATOM 722 C CA . SER A 1 87 ? 0.889 10.657 -17.480 1.00 50.94 87 SER A CA 1
ATOM 723 C C . SER A 1 87 ? -0.371 11.136 -18.204 1.00 50.94 87 SER A C 1
ATOM 725 O O . SER A 1 87 ? -0.333 12.202 -18.810 1.00 50.94 87 SER A O 1
ATOM 727 N N . ASN A 1 88 ? -1.485 10.399 -18.143 1.00 48.22 88 ASN A N 1
ATOM 728 C CA . ASN A 1 88 ? -2.724 10.791 -18.821 1.00 48.22 88 ASN A CA 1
ATOM 729 C C . ASN A 1 88 ? -3.783 11.272 -17.822 1.00 48.22 88 ASN A C 1
ATOM 731 O O . ASN A 1 88 ? -4.707 10.557 -17.432 1.00 48.22 88 ASN A O 1
ATOM 735 N N . SER A 1 89 ? -3.647 12.532 -17.418 1.00 45.38 89 SER A N 1
ATOM 736 C CA . SER A 1 89 ? -4.626 13.285 -16.633 1.00 45.38 89 SER A CA 1
ATOM 737 C C . SER A 1 89 ? -5.917 13.541 -17.422 1.00 45.38 89 SER A C 1
ATOM 739 O O . SER A 1 89 ? -6.181 14.669 -17.816 1.00 45.38 89 SER A O 1
ATOM 741 N N . LYS A 1 90 ? -6.738 12.508 -17.646 1.00 44.19 90 LYS A N 1
ATOM 742 C CA . LYS A 1 90 ? -8.200 12.603 -17.843 1.00 44.19 90 LYS A CA 1
ATOM 743 C C . LYS A 1 90 ? -8.860 11.311 -17.356 1.00 44.19 90 LYS A C 1
ATOM 745 O O . LYS A 1 90 ? -9.435 10.562 -18.141 1.00 44.19 90 LYS A O 1
ATOM 750 N N . CYS A 1 91 ? -8.791 11.031 -16.056 1.00 41.09 91 CYS A N 1
ATOM 751 C CA . CYS A 1 91 ? -9.653 9.995 -15.494 1.00 41.09 91 CYS A CA 1
ATOM 752 C C . CYS A 1 91 ? -11.055 10.595 -15.311 1.00 41.09 91 CYS A C 1
ATOM 754 O O . CYS A 1 91 ? -11.282 11.387 -14.396 1.00 41.09 91 CYS A O 1
ATOM 756 N N . LYS A 1 92 ? -11.972 10.282 -16.236 1.00 44.69 92 LYS A N 1
ATOM 757 C CA . LYS A 1 92 ? -13.405 10.559 -16.078 1.00 44.69 92 LYS A CA 1
ATOM 758 C C . LYS A 1 92 ? -13.889 9.833 -14.823 1.00 44.69 92 LYS A C 1
ATOM 760 O O . LYS A 1 92 ? -13.742 8.620 -14.713 1.00 44.69 92 LYS A O 1
ATOM 765 N N . THR A 1 93 ? -14.482 10.578 -13.901 1.00 34.31 93 THR A N 1
ATOM 766 C CA . THR A 1 93 ? -15.231 10.049 -12.763 1.00 34.31 93 THR A CA 1
ATOM 767 C C . THR A 1 93 ? -16.347 9.136 -13.264 1.00 34.31 93 THR A C 1
ATOM 769 O O . THR A 1 93 ? -17.306 9.589 -13.886 1.00 34.31 93 THR A O 1
ATOM 772 N N . LEU A 1 94 ? -16.235 7.835 -12.996 1.00 49.66 94 LEU A N 1
ATOM 773 C CA . LEU A 1 94 ? -17.366 6.922 -13.109 1.00 49.66 94 LEU A CA 1
ATOM 774 C C . LEU A 1 94 ? -18.257 7.160 -11.886 1.00 49.66 94 LEU A C 1
ATOM 776 O O . LEU A 1 94 ? -17.939 6.751 -10.770 1.00 49.66 94 LEU A O 1
ATOM 780 N N . ASN A 1 95 ? -19.347 7.894 -12.107 1.00 46.09 95 ASN A N 1
ATOM 781 C CA . ASN A 1 95 ?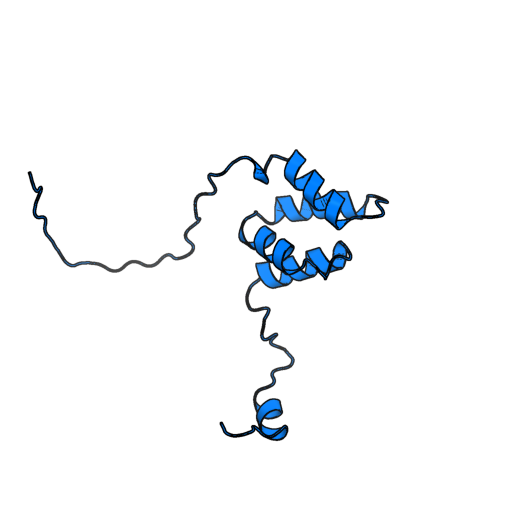 -20.411 8.103 -11.136 1.00 46.09 95 ASN A CA 1
ATOM 782 C C . ASN A 1 95 ? -21.121 6.770 -10.871 1.00 46.09 95 ASN A C 1
ATOM 784 O O . ASN A 1 95 ? -21.998 6.359 -11.627 1.00 46.09 95 ASN A O 1
ATOM 788 N N . ALA A 1 96 ? -20.764 6.106 -9.776 1.00 53.19 96 ALA A N 1
ATOM 789 C CA . ALA A 1 96 ? -21.622 5.100 -9.172 1.00 53.19 96 ALA A CA 1
ATOM 790 C C . ALA A 1 96 ? -22.673 5.835 -8.338 1.00 53.19 96 ALA A C 1
ATOM 792 O O . ALA A 1 96 ? -22.380 6.230 -7.214 1.00 53.19 96 ALA A O 1
ATOM 793 N N . ASN A 1 97 ? -23.839 6.103 -8.933 1.00 46.69 97 ASN A N 1
ATOM 794 C CA . ASN A 1 97 ? -25.144 6.066 -8.265 1.00 46.69 97 ASN A CA 1
ATOM 795 C C . ASN A 1 97 ? -26.252 6.381 -9.275 1.00 46.69 97 ASN A C 1
ATOM 797 O O . ASN A 1 97 ? -26.508 7.534 -9.617 1.00 46.69 97 ASN A O 1
ATOM 801 N N . GLY A 1 98 ? -26.937 5.329 -9.722 1.00 40.31 98 GLY A N 1
ATOM 802 C CA . GLY A 1 98 ? -28.288 5.457 -10.237 1.00 40.31 98 GLY A CA 1
ATOM 803 C C . GLY A 1 98 ? -29.245 5.744 -9.082 1.00 40.31 98 GLY A C 1
ATOM 804 O O . GLY A 1 98 ? -29.281 4.979 -8.118 1.00 40.31 98 GLY A O 1
ATOM 805 N N . LYS A 1 99 ? -29.990 6.849 -9.187 1.00 35.03 99 LYS A N 1
ATOM 806 C CA . LYS A 1 99 ? -31.441 6.959 -8.947 1.00 35.03 99 LYS A CA 1
ATOM 807 C C . LYS A 1 99 ? -31.900 8.406 -9.170 1.00 35.03 99 LYS A C 1
ATOM 809 O O . LYS A 1 99 ? -31.287 9.360 -8.707 1.00 35.03 99 LYS A O 1
ATOM 814 N N . THR A 1 100 ? -32.970 8.506 -9.943 1.00 30.03 100 THR A N 1
ATOM 815 C CA . THR A 1 100 ? -33.706 9.677 -10.431 1.00 30.03 100 THR A CA 1
ATOM 816 C C . THR A 1 100 ? -34.732 10.207 -9.423 1.00 30.03 100 THR A C 1
ATOM 818 O O . THR A 1 100 ? -35.419 9.397 -8.810 1.00 30.03 100 THR A O 1
ATOM 821 N N . SER A 1 101 ? -34.927 11.531 -9.375 1.00 31.88 101 SER A N 1
ATOM 822 C CA . SER A 1 101 ? -36.217 12.221 -9.121 1.00 31.88 101 SER A CA 1
ATOM 823 C C . SER A 1 101 ? -36.018 13.737 -9.335 1.00 31.88 101 SER A C 1
ATOM 825 O O . SER A 1 101 ? -35.257 14.361 -8.605 1.00 31.88 101 SER A O 1
ATOM 827 N N . THR A 1 102 ? -36.388 14.285 -10.497 1.00 25.86 102 THR A N 1
ATOM 828 C CA . THR A 1 102 ? -37.636 15.039 -10.775 1.00 25.86 102 THR A CA 1
ATOM 829 C C . THR A 1 102 ? -37.781 16.396 -10.065 1.00 25.86 102 THR A C 1
ATOM 831 O O . THR A 1 102 ? -38.124 16.457 -8.892 1.00 25.86 102 THR A O 1
ATOM 834 N N . ASN A 1 103 ? -37.646 17.439 -10.897 1.00 37.91 103 ASN A N 1
ATOM 835 C CA . ASN A 1 103 ? -38.438 18.676 -10.994 1.00 37.91 103 ASN A CA 1
ATOM 836 C C . ASN A 1 103 ? -38.383 19.741 -9.881 1.00 37.91 103 ASN A C 1
ATOM 838 O O . ASN A 1 103 ? -39.050 19.601 -8.867 1.00 37.91 103 ASN A O 1
ATOM 842 N N . SER A 1 104 ? -37.797 20.905 -10.212 1.00 33.97 104 SER A N 1
ATOM 843 C CA . SER A 1 104 ? -38.534 22.190 -10.266 1.00 33.97 104 SER A CA 1
ATOM 844 C C . SER A 1 104 ? -37.692 23.337 -10.872 1.00 33.97 104 SER A C 1
ATOM 846 O O . SER A 1 104 ? -36.759 23.835 -10.253 1.00 33.97 104 SER A O 1
ATOM 848 N N . ALA A 1 105 ? -38.041 23.695 -12.113 1.00 35.75 105 ALA A N 1
ATOM 849 C CA . ALA A 1 105 ? -38.080 25.017 -12.763 1.00 35.75 105 ALA A CA 1
ATOM 850 C C . ALA A 1 105 ? -37.198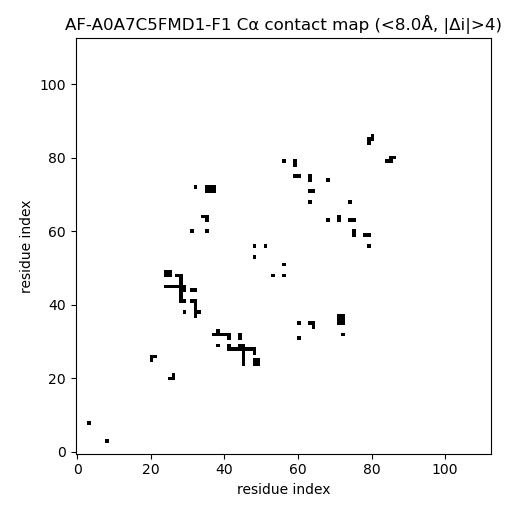 26.217 -12.295 1.00 35.75 105 ALA A C 1
ATOM 852 O O . ALA A 1 105 ? -37.432 26.764 -11.228 1.00 35.75 105 ALA A O 1
ATOM 853 N N . SER A 1 106 ? -36.362 26.707 -13.241 1.00 38.09 106 SER A N 1
ATOM 854 C CA . SER A 1 106 ? -36.243 28.097 -13.790 1.00 38.09 106 SER A CA 1
ATOM 855 C C . SER A 1 106 ? -35.934 29.326 -12.893 1.00 38.09 106 SER A C 1
ATOM 857 O O . SER A 1 106 ? -36.244 29.310 -11.711 1.00 38.09 106 SER A O 1
ATOM 859 N N . PRO A 1 107 ? -35.534 30.502 -13.452 1.00 47.06 107 PRO A N 1
ATOM 860 C CA . PRO A 1 107 ? -34.771 30.802 -14.676 1.00 47.06 107 PRO A CA 1
ATOM 861 C C . PRO A 1 107 ? -33.612 31.823 -14.474 1.00 47.06 107 PRO A C 1
ATOM 863 O O . PRO A 1 107 ? -33.407 32.412 -13.419 1.00 47.06 107 PRO A O 1
ATOM 866 N N . ALA A 1 108 ? -32.896 32.042 -15.580 1.00 45.91 108 ALA A N 1
ATOM 867 C CA . ALA A 1 108 ? -31.938 33.096 -15.925 1.00 45.91 108 ALA A CA 1
ATOM 868 C C . ALA A 1 108 ? -32.088 34.505 -15.301 1.00 45.91 108 ALA A C 1
ATOM 870 O O . ALA A 1 108 ? -33.196 35.008 -15.130 1.00 45.91 108 ALA A O 1
ATOM 871 N N . LYS A 1 109 ? -30.930 35.174 -15.146 1.00 43.62 109 LYS A N 1
ATOM 872 C CA . LYS A 1 109 ? -30.586 36.608 -15.378 1.00 43.62 109 LYS A CA 1
ATOM 873 C C . LYS A 1 109 ? -29.217 36.844 -14.707 1.00 43.62 109 LYS A C 1
ATOM 875 O O . LYS A 1 109 ? -28.950 36.253 -13.677 1.00 43.62 109 LYS A O 1
ATOM 880 N N . SER A 1 110 ? -28.269 37.645 -15.174 1.00 42.44 110 SER A N 1
ATOM 881 C CA . SER A 1 110 ? -28.218 38.682 -16.195 1.00 42.44 110 SER A CA 1
ATOM 882 C C . SER A 1 110 ? -26.735 38.901 -16.507 1.00 42.44 110 SER A C 1
ATOM 884 O O . SER A 1 110 ? -25.927 38.977 -15.582 1.00 42.44 110 SER A O 1
ATOM 886 N N . SER A 1 111 ? -26.390 39.038 -17.786 1.00 46.53 111 SER A N 1
ATOM 887 C CA . SER A 1 111 ? -25.097 39.584 -18.206 1.00 46.53 111 SER A CA 1
ATOM 888 C C . SER A 1 111 ? -24.938 41.000 -17.637 1.00 46.53 111 SER A C 1
ATOM 890 O O . SER A 1 111 ? -25.903 41.772 -17.653 1.00 46.53 111 SER A O 1
ATOM 892 N N . ARG A 1 112 ? -23.757 41.336 -17.112 1.00 51.97 112 ARG A N 1
ATOM 893 C CA . ARG A 1 112 ? -23.377 42.700 -16.734 1.00 51.97 112 ARG A CA 1
ATOM 894 C C . ARG A 1 112 ? -22.165 43.088 -17.584 1.00 51.97 112 ARG A C 1
ATOM 896 O O . ARG A 1 112 ? -21.114 42.483 -17.419 1.00 51.97 112 ARG A O 1
ATOM 903 N N . ILE A 1 113 ? -22.456 44.004 -18.514 1.00 56.94 113 ILE A N 1
ATOM 904 C CA . ILE A 1 113 ? -21.677 45.133 -19.063 1.00 56.94 113 ILE A CA 1
ATOM 905 C C . ILE A 1 113 ? -20.155 45.017 -18.972 1.00 56.94 113 ILE A C 1
ATOM 907 O O . ILE A 1 113 ? -19.642 45.024 -17.832 1.00 56.94 113 ILE A O 1
#